Protein AF-A2CCU0-F1 (afdb_monomer_lite)

Structure (mmCIF, N/CA/C/O backbone):
data_AF-A2CCU0-F1
#
_entry.id   AF-A2CCU0-F1
#
loop_
_atom_site.group_PDB
_atom_site.id
_atom_site.type_symbol
_atom_site.label_atom_id
_atom_site.label_alt_id
_atom_site.label_comp_id
_atom_site.label_asym_id
_atom_site.label_entity_id
_atom_site.label_seq_id
_atom_site.pdbx_PDB_ins_code
_atom_site.Cartn_x
_atom_site.C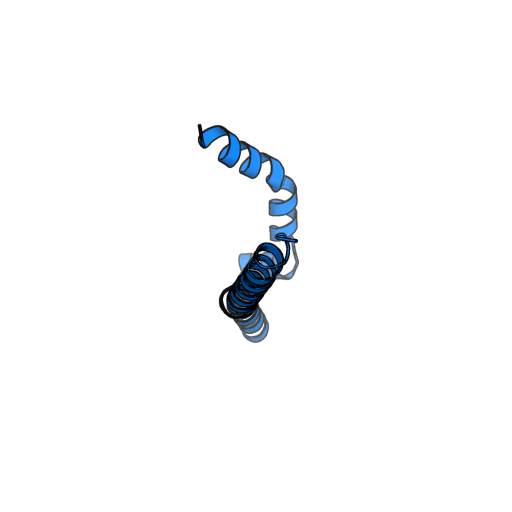artn_y
_atom_site.Cartn_z
_atom_site.occupancy
_atom_site.B_iso_or_equiv
_atom_site.auth_seq_id
_atom_site.auth_comp_id
_atom_site.auth_asym_id
_atom_site.auth_atom_id
_atom_site.pdbx_PDB_model_num
ATOM 1 N N . MET A 1 1 ? -26.361 3.024 12.178 1.00 48.97 1 MET A N 1
ATOM 2 C CA . MET A 1 1 ? -25.271 2.840 13.164 1.00 48.97 1 MET A CA 1
ATOM 3 C C . MET A 1 1 ? -24.020 2.259 12.484 1.00 48.97 1 MET A C 1
ATOM 5 O O . MET A 1 1 ? -23.581 1.175 12.824 1.00 48.97 1 MET A O 1
ATOM 9 N N . ALA A 1 2 ? -23.452 2.968 11.495 1.00 58.84 2 ALA A N 1
ATOM 10 C CA . ALA A 1 2 ? -22.244 2.556 10.752 1.00 58.84 2 ALA A CA 1
ATOM 11 C C . ALA A 1 2 ? -20.965 3.290 11.220 1.00 58.84 2 ALA A C 1
ATOM 13 O O . ALA A 1 2 ? -19.851 2.830 10.987 1.00 58.84 2 ALA A O 1
ATOM 14 N N . VAL A 1 3 ? -21.131 4.404 11.946 1.00 61.03 3 VAL A N 1
ATOM 15 C CA . VAL A 1 3 ? -20.037 5.245 12.470 1.00 61.03 3 VAL A CA 1
ATOM 16 C C . VAL A 1 3 ? -19.151 4.493 13.475 1.00 61.03 3 VAL A C 1
ATOM 18 O O . VAL A 1 3 ? -17.942 4.722 13.515 1.00 61.03 3 VAL A O 1
ATOM 21 N N . ALA A 1 4 ? -19.722 3.555 14.241 1.00 76.38 4 ALA A N 1
ATOM 22 C CA . ALA A 1 4 ? -18.985 2.781 15.241 1.00 76.38 4 ALA A CA 1
ATOM 23 C C . ALA A 1 4 ? -17.995 1.794 14.604 1.00 76.38 4 ALA A C 1
ATOM 25 O O . ALA A 1 4 ? -16.857 1.700 15.053 1.00 76.38 4 ALA A O 1
ATOM 26 N N . LEU A 1 5 ? -18.392 1.109 13.524 1.00 81.62 5 LEU A N 1
ATOM 27 C CA . LEU A 1 5 ? -17.540 0.113 12.873 1.00 81.62 5 LEU A CA 1
ATOM 28 C C . LEU A 1 5 ? -16.394 0.765 12.095 1.00 81.62 5 LEU A C 1
ATOM 30 O O . LEU A 1 5 ? -15.253 0.335 12.224 1.00 81.62 5 LEU A O 1
ATOM 34 N N . ALA A 1 6 ? -16.673 1.827 11.332 1.00 84.12 6 ALA A N 1
ATOM 35 C CA . ALA A 1 6 ? -15.630 2.542 10.596 1.00 84.12 6 ALA A CA 1
ATOM 36 C C . ALA A 1 6 ? -14.560 3.120 11.540 1.00 84.12 6 ALA A C 1
ATOM 38 O O . ALA A 1 6 ? -13.364 2.996 11.277 1.00 84.12 6 ALA A O 1
ATOM 39 N N . SER A 1 7 ? -14.983 3.689 12.674 1.00 85.50 7 SER A N 1
ATOM 40 C CA . SER A 1 7 ? -14.062 4.215 13.690 1.00 85.50 7 SER A CA 1
ATOM 41 C C . SER A 1 7 ? -13.287 3.099 14.395 1.00 85.50 7 SER A C 1
ATOM 43 O O . SER A 1 7 ? -12.081 3.233 14.590 1.00 85.50 7 SER A O 1
ATOM 45 N N . ALA A 1 8 ? -13.945 1.980 14.719 1.00 86.69 8 ALA A N 1
ATOM 46 C CA . ALA A 1 8 ? -13.296 0.820 15.329 1.00 86.69 8 ALA A CA 1
ATOM 47 C C . ALA A 1 8 ? -12.249 0.186 14.403 1.00 86.69 8 ALA A C 1
ATOM 49 O O . ALA A 1 8 ? -11.160 -0.150 14.858 1.00 86.69 8 ALA A O 1
ATOM 50 N N . LEU A 1 9 ? -12.539 0.074 13.102 1.00 8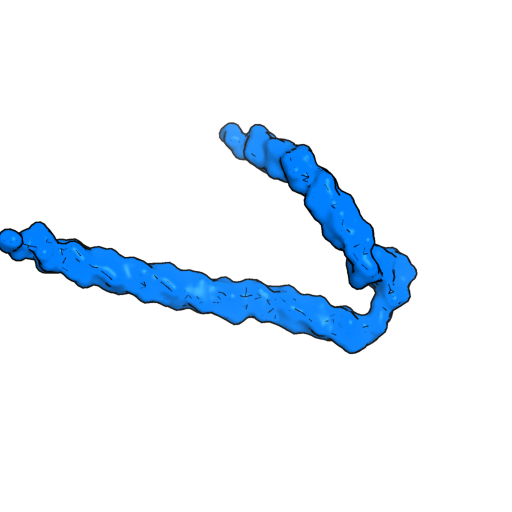9.75 9 LEU A N 1
ATOM 51 C CA . LEU A 1 9 ? -11.574 -0.405 12.114 1.00 89.75 9 LEU A CA 1
ATOM 52 C C . LEU A 1 9 ? -10.401 0.559 11.984 1.00 89.75 9 LEU A C 1
ATOM 54 O O . LEU A 1 9 ? -9.261 0.115 12.026 1.00 89.75 9 LEU A O 1
ATOM 58 N N . ARG A 1 10 ? -10.664 1.869 11.894 1.00 86.38 10 ARG A N 1
ATOM 59 C CA . ARG A 1 10 ? -9.603 2.879 11.823 1.00 86.38 10 ARG A CA 1
ATOM 60 C C . ARG A 1 10 ? -8.653 2.781 13.012 1.00 86.38 10 ARG A C 1
ATOM 62 O O . ARG A 1 10 ? -7.448 2.827 12.804 1.00 86.38 10 ARG A O 1
ATOM 69 N N . GLU A 1 11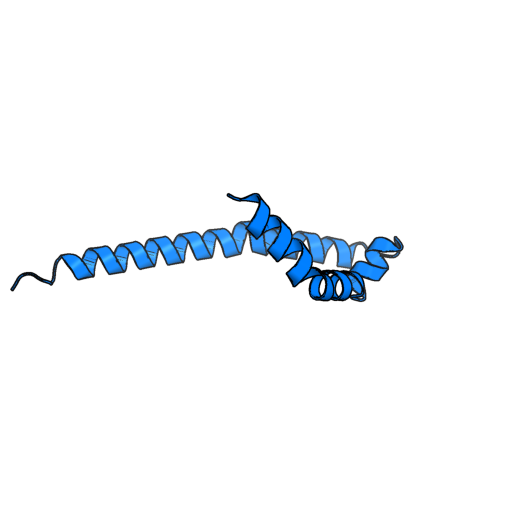 ? -9.181 2.661 14.228 1.00 87.50 11 GLU A N 1
ATOM 70 C CA . GLU A 1 11 ? -8.367 2.560 15.442 1.00 87.50 11 GLU A CA 1
ATOM 71 C C . GLU A 1 11 ? -7.647 1.207 15.537 1.00 87.50 11 GLU A C 1
ATOM 73 O O . GLU A 1 11 ? -6.448 1.161 15.802 1.00 87.50 11 GLU A O 1
ATOM 78 N N . GLY A 1 12 ? -8.353 0.110 15.246 1.00 89.00 12 GLY A N 1
ATOM 79 C CA . GLY A 1 12 ? -7.826 -1.250 15.340 1.00 89.00 12 GLY A CA 1
ATOM 80 C C . GLY A 1 12 ? -6.712 -1.562 14.338 1.00 89.00 12 GLY A C 1
ATOM 81 O O . GLY A 1 12 ? -5.835 -2.367 14.641 1.00 89.00 12 GLY A O 1
ATOM 82 N N . ILE A 1 13 ? -6.695 -0.907 13.170 1.00 92.00 13 ILE A N 1
ATOM 83 C CA . ILE A 1 13 ? -5.663 -1.131 12.145 1.00 92.00 13 ILE A CA 1
ATOM 84 C C . ILE A 1 13 ? -4.492 -0.148 12.216 1.00 92.00 13 ILE A C 1
ATOM 86 O O . ILE A 1 13 ? -3.583 -0.276 11.400 1.00 92.00 13 ILE A O 1
ATOM 90 N N . LYS A 1 14 ? -4.458 0.810 13.157 1.00 90.38 14 LYS A N 1
ATOM 91 C CA . LYS A 1 14 ? -3.385 1.826 13.212 1.00 90.38 14 LYS A CA 1
ATOM 92 C C . LYS A 1 14 ? -1.986 1.215 13.237 1.00 90.38 14 LYS A C 1
ATOM 94 O O . LYS A 1 14 ? -1.134 1.623 12.459 1.00 90.38 14 LYS A O 1
ATOM 99 N N . ALA A 1 15 ? -1.765 0.208 14.082 1.00 86.50 15 ALA A N 1
ATOM 100 C CA . ALA A 1 15 ? -0.464 -0.452 14.189 1.00 86.50 15 ALA A CA 1
ATOM 101 C C . ALA A 1 15 ? -0.064 -1.151 12.879 1.00 86.50 15 ALA A C 1
ATOM 103 O O . ALA A 1 15 ? 1.063 -1.003 12.412 1.00 86.50 15 ALA A O 1
ATOM 104 N N . ALA A 1 16 ? -0.999 -1.872 12.253 1.00 89.75 16 ALA A N 1
ATOM 105 C CA . ALA A 1 16 ? -0.767 -2.531 10.970 1.00 89.75 16 ALA A CA 1
ATOM 106 C C . ALA A 1 16 ? -0.528 -1.522 9.836 1.00 89.75 16 ALA A C 1
ATOM 108 O O . ALA A 1 16 ? 0.334 -1.742 8.992 1.00 89.75 16 ALA A O 1
ATOM 109 N N . HIS A 1 17 ? -1.246 -0.399 9.847 1.00 88.38 17 HIS A N 1
ATOM 110 C CA . HIS A 1 17 ? -1.081 0.687 8.890 1.00 88.38 17 HIS A CA 1
ATOM 111 C C . HIS A 1 17 ? 0.316 1.310 8.990 1.00 88.38 17 HIS A C 1
ATOM 113 O O . HIS A 1 17 ? 1.029 1.359 7.992 1.00 88.38 17 HIS A O 1
ATOM 119 N N . THR A 1 18 ? 0.767 1.657 10.200 1.00 88.56 18 THR A N 1
ATOM 120 C CA . THR A 1 18 ? 2.127 2.170 10.424 1.00 88.56 18 THR A CA 1
ATOM 121 C C . THR A 1 18 ? 3.202 1.150 10.037 1.00 88.56 18 THR A C 1
ATOM 123 O O . THR A 1 18 ? 4.224 1.514 9.460 1.00 88.56 18 THR A O 1
ATOM 126 N N . MET A 1 19 ? 3.000 -0.143 10.310 1.00 87.81 19 MET A N 1
ATOM 127 C CA . MET A 1 19 ? 3.941 -1.178 9.862 1.00 87.81 19 MET A CA 1
ATOM 128 C C . MET A 1 19 ? 3.984 -1.310 8.335 1.00 87.81 19 MET A C 1
ATOM 130 O O . MET A 1 19 ? 5.059 -1.524 7.783 1.00 87.81 19 MET A O 1
ATOM 134 N N . ALA A 1 20 ? 2.848 -1.158 7.650 1.00 89.06 20 ALA A N 1
ATOM 135 C CA . ALA A 1 20 ? 2.782 -1.200 6.192 1.00 89.06 20 ALA A CA 1
ATOM 136 C C . AL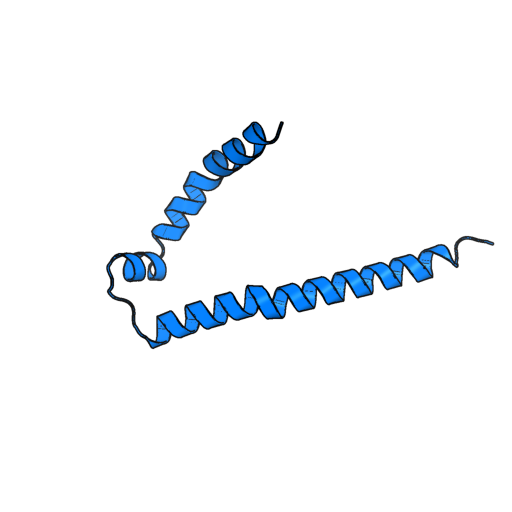A A 1 20 ? 3.536 -0.022 5.546 1.00 89.06 20 ALA A C 1
ATOM 138 O O . ALA A 1 20 ? 4.277 -0.223 4.581 1.00 89.06 20 ALA A O 1
ATOM 139 N N . GLU A 1 21 ? 3.402 1.184 6.103 1.00 87.38 21 GLU A N 1
ATOM 140 C CA . GLU A 1 21 ? 4.104 2.391 5.635 1.00 87.38 21 GLU A CA 1
ATOM 141 C C . GLU A 1 21 ? 5.629 2.287 5.792 1.00 87.38 21 GLU A C 1
ATOM 143 O O . GLU A 1 21 ? 6.387 2.693 4.908 1.00 87.38 21 GLU A O 1
ATOM 148 N N . ASN A 1 22 ? 6.079 1.665 6.883 1.00 87.38 22 ASN A N 1
ATOM 149 C CA . ASN A 1 22 ? 7.498 1.475 7.190 1.00 87.38 22 ASN A CA 1
ATOM 150 C C . ASN A 1 22 ? 8.138 0.270 6.474 1.00 87.38 22 ASN A C 1
ATOM 152 O O . ASN A 1 22 ? 9.280 -0.091 6.763 1.00 87.38 22 ASN A O 1
ATOM 156 N N . THR A 1 23 ? 7.432 -0.383 5.546 1.00 87.06 23 THR A N 1
ATOM 157 C CA . THR A 1 23 ? 8.058 -1.412 4.705 1.00 87.06 23 THR A CA 1
ATOM 158 C C . THR A 1 23 ? 8.998 -0.772 3.685 1.00 87.06 23 THR A C 1
ATOM 160 O O . THR A 1 23 ? 8.700 0.285 3.130 1.00 87.06 23 THR A O 1
ATOM 163 N N . GLY A 1 24 ? 10.129 -1.427 3.398 1.00 84.19 24 GLY A N 1
ATOM 164 C CA . GLY A 1 24 ? 11.198 -0.845 2.573 1.00 84.19 24 GLY A CA 1
ATOM 165 C C . GLY A 1 24 ? 10.726 -0.315 1.215 1.00 84.19 24 GLY A C 1
ATOM 166 O O . GLY A 1 24 ? 11.134 0.763 0.802 1.00 84.19 24 GLY A O 1
ATOM 167 N N . PHE A 1 25 ? 9.795 -1.011 0.557 1.00 86.88 25 PHE A N 1
ATOM 168 C CA . PHE A 1 25 ? 9.217 -0.544 -0.704 1.00 86.88 25 PHE A CA 1
ATOM 169 C C . PHE A 1 25 ? 8.348 0.713 -0.534 1.00 86.88 25 PHE A C 1
ATOM 171 O O . PHE A 1 25 ? 8.500 1.667 -1.295 1.00 86.88 25 PHE A O 1
ATOM 178 N N . VAL A 1 26 ? 7.454 0.741 0.461 1.00 87.38 26 VAL A N 1
ATOM 179 C CA . VAL A 1 26 ? 6.536 1.872 0.683 1.00 87.38 26 VAL A CA 1
ATOM 180 C C . VAL A 1 26 ? 7.296 3.103 1.178 1.00 87.38 26 VAL A C 1
ATOM 182 O O . VAL A 1 26 ? 7.031 4.213 0.725 1.00 87.38 26 VAL A O 1
ATOM 185 N N . SER A 1 27 ? 8.315 2.914 2.014 1.00 86.81 27 SER A N 1
ATOM 186 C CA . SER A 1 27 ? 9.202 3.993 2.446 1.00 86.81 27 SER A CA 1
ATOM 187 C C . SER A 1 27 ? 10.012 4.583 1.281 1.00 86.81 27 SER A C 1
ATOM 189 O O . SER A 1 27 ? 10.103 5.802 1.152 1.00 86.81 27 SER A O 1
ATOM 191 N N . SER A 1 28 ? 10.560 3.759 0.380 1.00 85.25 28 SER A N 1
ATOM 192 C CA . SER A 1 28 ? 11.238 4.249 -0.835 1.00 85.25 28 SER A CA 1
ATOM 193 C C . SER A 1 28 ? 10.283 4.944 -1.808 1.00 85.25 28 SER A C 1
ATOM 195 O O . SER A 1 28 ? 10.669 5.924 -2.446 1.00 85.25 28 SER A O 1
ATOM 197 N N . LEU A 1 29 ? 9.032 4.481 -1.889 1.00 88.25 29 LEU A N 1
ATOM 198 C CA . LEU A 1 29 ? 7.980 5.116 -2.679 1.00 88.25 29 LEU A CA 1
ATOM 199 C C . LEU A 1 29 ? 7.641 6.516 -2.145 1.00 88.25 29 LEU A C 1
ATOM 201 O O . LEU A 1 29 ? 7.597 7.463 -2.926 1.00 88.25 29 LEU A O 1
ATOM 205 N N . LEU A 1 30 ? 7.454 6.663 -0.829 1.00 88.38 30 LEU A N 1
ATOM 206 C CA . LEU A 1 30 ? 7.160 7.948 -0.178 1.00 88.38 30 LEU A CA 1
ATOM 207 C C . LEU A 1 30 ? 8.311 8.955 -0.319 1.00 88.38 30 LEU A C 1
ATOM 209 O O . LEU A 1 30 ? 8.070 10.144 -0.502 1.00 88.38 30 LEU A O 1
ATOM 213 N N . ASN A 1 31 ? 9.556 8.475 -0.292 1.00 89.06 31 ASN A N 1
ATOM 214 C CA . ASN A 1 31 ? 10.751 9.299 -0.489 1.00 89.06 31 ASN A CA 1
ATOM 215 C C . ASN A 1 31 ? 11.046 9.624 -1.969 1.00 89.06 31 ASN A C 1
ATOM 217 O O . ASN A 1 31 ? 12.007 10.334 -2.254 1.00 89.06 31 ASN A O 1
ATOM 221 N N . GLY A 1 32 ? 10.258 9.103 -2.918 1.00 87.25 32 GLY A N 1
ATOM 222 C CA . GLY A 1 32 ? 10.431 9.359 -4.353 1.00 87.25 32 GLY A CA 1
ATOM 223 C C . GLY A 1 32 ? 11.614 8.632 -5.005 1.00 87.25 32 GLY A C 1
ATOM 224 O O . GLY A 1 32 ? 11.987 8.964 -6.126 1.00 87.25 32 GLY A O 1
ATOM 225 N N . VAL A 1 33 ? 12.196 7.630 -4.336 1.00 89.69 33 VAL A N 1
ATOM 226 C C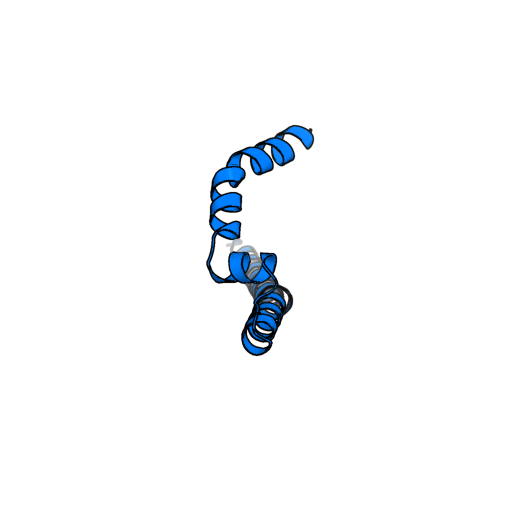A . VAL A 1 33 ? 13.369 6.864 -4.805 1.00 89.69 33 VAL A CA 1
ATOM 227 C C . VAL A 1 33 ? 12.943 5.452 -5.223 1.00 89.69 33 VAL A C 1
ATOM 229 O O . VAL A 1 33 ? 13.467 4.450 -4.739 1.00 89.69 33 VAL A O 1
ATOM 232 N N . VAL A 1 34 ? 11.930 5.356 -6.086 1.00 89.50 34 VAL A N 1
ATOM 233 C CA . VAL A 1 34 ? 11.408 4.071 -6.575 1.00 89.50 34 VAL A CA 1
ATOM 234 C C . VAL A 1 34 ? 11.879 3.797 -8.002 1.00 89.50 34 VAL A C 1
ATOM 236 O O . VAL A 1 34 ? 11.816 4.666 -8.868 1.00 89.50 34 VAL A O 1
ATOM 239 N N . ASP A 1 35 ? 12.335 2.571 -8.258 1.00 90.69 35 ASP A N 1
ATOM 240 C CA . ASP A 1 35 ? 12.699 2.127 -9.605 1.00 90.69 35 ASP A CA 1
ATOM 241 C C . ASP A 1 35 ? 11.451 1.794 -10.446 1.00 90.69 35 ASP A C 1
ATOM 243 O O . ASP A 1 35 ? 10.454 1.261 -9.945 1.00 90.69 35 ASP A O 1
ATOM 247 N N . PHE A 1 36 ? 11.526 2.049 -11.754 1.00 87.50 36 PHE A N 1
ATOM 248 C CA . PHE A 1 36 ? 10.450 1.789 -12.710 1.00 87.50 36 PHE A CA 1
ATOM 249 C C . PHE A 1 36 ? 10.048 0.308 -12.737 1.00 87.50 36 PHE A C 1
ATOM 251 O O . PHE A 1 36 ? 8.859 -0.014 -12.807 1.00 87.50 36 PHE A O 1
ATOM 258 N N . SER A 1 37 ? 11.019 -0.606 -12.624 1.00 86.75 37 SER A N 1
ATOM 259 C CA . SER A 1 37 ? 10.745 -2.049 -12.575 1.00 86.75 37 SER A CA 1
ATOM 260 C C . SER A 1 37 ? 9.901 -2.429 -11.349 1.00 86.75 37 SER A C 1
ATOM 262 O O . SER A 1 37 ? 8.933 -3.185 -11.453 1.00 86.75 37 SER A O 1
ATOM 264 N N . SER A 1 38 ? 10.211 -1.830 -10.198 1.00 85.38 38 SER A N 1
ATOM 265 C CA . SER A 1 38 ? 9.545 -2.090 -8.923 1.00 85.38 38 SER A CA 1
ATOM 266 C C . SER A 1 38 ? 8.143 -1.483 -8.892 1.00 85.38 38 SER A C 1
ATOM 268 O O . SER A 1 38 ? 7.197 -2.122 -8.430 1.00 85.38 38 SER A O 1
ATOM 270 N N . TYR A 1 39 ? 7.973 -0.293 -9.471 1.00 88.44 39 TYR A N 1
ATOM 271 C CA . TYR A 1 39 ? 6.659 0.321 -9.646 1.00 88.44 39 TYR A CA 1
ATOM 272 C C . TYR A 1 39 ? 5.755 -0.495 -10.586 1.00 88.44 39 TYR A C 1
ATOM 274 O O . TYR A 1 39 ? 4.588 -0.739 -10.281 1.00 88.44 39 TYR A O 1
ATOM 282 N N . ARG A 1 40 ? 6.292 -1.009 -11.701 1.00 89.88 40 ARG A N 1
ATOM 283 C CA . ARG A 1 40 ? 5.542 -1.893 -12.609 1.00 89.88 40 ARG A CA 1
ATOM 284 C C . ARG A 1 40 ? 5.098 -3.184 -11.918 1.00 89.88 40 ARG A C 1
ATOM 286 O O . ARG A 1 40 ? 3.978 -3.650 -12.150 1.00 89.88 40 ARG A O 1
ATOM 293 N N . ASN A 1 41 ? 5.944 -3.745 -11.056 1.00 88.31 41 ASN A N 1
ATOM 294 C CA . ASN A 1 41 ? 5.594 -4.914 -10.253 1.00 88.31 41 ASN A CA 1
ATOM 295 C C . ASN A 1 41 ? 4.444 -4.608 -9.282 1.00 88.31 41 ASN A C 1
ATOM 297 O O . ASN A 1 41 ? 3.521 -5.416 -9.188 1.00 88.31 41 ASN A O 1
ATOM 301 N N . LEU A 1 42 ? 4.434 -3.429 -8.645 1.00 90.56 42 LEU A N 1
ATOM 302 C CA . LEU A 1 42 ? 3.309 -2.977 -7.816 1.00 90.56 42 LEU A CA 1
ATOM 303 C C . LEU A 1 42 ? 2.002 -2.911 -8.622 1.00 90.56 42 LEU A C 1
ATOM 305 O O . LEU A 1 42 ? 1.001 -3.491 -8.209 1.00 90.56 42 LEU A O 1
ATOM 309 N N . VAL A 1 43 ? 2.008 -2.256 -9.788 1.00 88.88 43 VAL A N 1
ATOM 310 C CA . VAL A 1 43 ? 0.811 -2.131 -10.645 1.00 88.88 43 VAL A CA 1
ATOM 311 C C . VAL A 1 43 ? 0.304 -3.502 -11.096 1.00 88.88 43 VAL A C 1
ATOM 313 O O . VAL A 1 43 ? -0.899 -3.759 -11.083 1.00 88.88 43 VAL A O 1
ATOM 316 N N . THR A 1 44 ? 1.215 -4.412 -11.442 1.00 89.31 44 THR A N 1
ATOM 317 C CA . THR A 1 44 ? 0.867 -5.782 -11.844 1.00 89.31 44 THR A CA 1
ATOM 318 C C . THR A 1 44 ? 0.269 -6.572 -10.679 1.00 89.31 44 THR A C 1
ATOM 320 O O . THR A 1 44 ? -0.731 -7.265 -10.857 1.00 89.31 44 THR A O 1
ATOM 323 N N . ALA A 1 45 ? 0.838 -6.444 -9.476 1.00 87.12 45 ALA A N 1
ATOM 324 C CA . ALA A 1 45 ? 0.321 -7.087 -8.271 1.00 87.12 45 ALA A CA 1
ATOM 325 C C . ALA A 1 45 ? -1.086 -6.577 -7.916 1.00 87.12 45 ALA A C 1
ATOM 327 O O . ALA A 1 45 ? -1.981 -7.381 -7.662 1.00 87.12 45 ALA A O 1
ATOM 328 N N . ILE A 1 46 ? -1.306 -5.259 -7.981 1.00 87.12 46 ILE A N 1
ATOM 329 C CA . ILE A 1 46 ? -2.622 -4.639 -7.768 1.00 87.12 46 ILE A CA 1
ATOM 330 C C . ILE A 1 46 ? -3.625 -5.126 -8.822 1.00 87.12 46 ILE A C 1
ATOM 332 O O . ILE A 1 46 ? -4.730 -5.549 -8.479 1.00 87.12 46 ILE A O 1
ATOM 336 N N . GLY A 1 47 ? -3.232 -5.130 -10.099 1.00 85.81 47 GLY A N 1
ATOM 337 C CA . GLY A 1 47 ? -4.062 -5.630 -11.194 1.00 85.81 47 GLY A CA 1
ATOM 338 C C . GLY A 1 47 ? -4.451 -7.098 -11.015 1.00 85.81 47 GLY A C 1
ATOM 339 O O . GLY A 1 47 ? -5.607 -7.455 -11.222 1.00 85.81 47 GLY A O 1
ATOM 340 N N . LYS A 1 48 ? -3.525 -7.948 -10.559 1.00 84.19 48 LYS A N 1
ATOM 341 C CA . LYS A 1 48 ? -3.806 -9.361 -10.275 1.00 84.19 48 LYS A CA 1
ATOM 342 C C . LYS A 1 48 ? -4.863 -9.524 -9.180 1.00 84.19 48 LYS A C 1
ATOM 344 O O . LYS A 1 48 ? -5.819 -10.267 -9.383 1.00 84.19 48 LYS A O 1
ATOM 349 N N . VAL A 1 49 ? -4.733 -8.803 -8.068 1.00 80.44 49 VAL A N 1
ATOM 350 C CA . VAL A 1 49 ? -5.698 -8.882 -6.959 1.00 80.44 49 VAL A CA 1
ATOM 351 C C . VAL A 1 49 ? -7.088 -8.417 -7.406 1.00 80.44 49 VAL A C 1
ATOM 353 O O . VAL A 1 49 ? -8.086 -9.089 -7.148 1.00 80.44 49 VAL A O 1
ATOM 356 N N . LEU A 1 50 ? -7.159 -7.291 -8.119 1.00 79.25 50 LEU A N 1
ATOM 357 C CA . LEU A 1 50 ? -8.430 -6.708 -8.558 1.00 79.25 50 LEU A CA 1
ATOM 358 C C . LEU A 1 50 ? -9.120 -7.517 -9.658 1.00 79.25 50 LEU A C 1
ATOM 360 O O . LEU A 1 50 ? -10.334 -7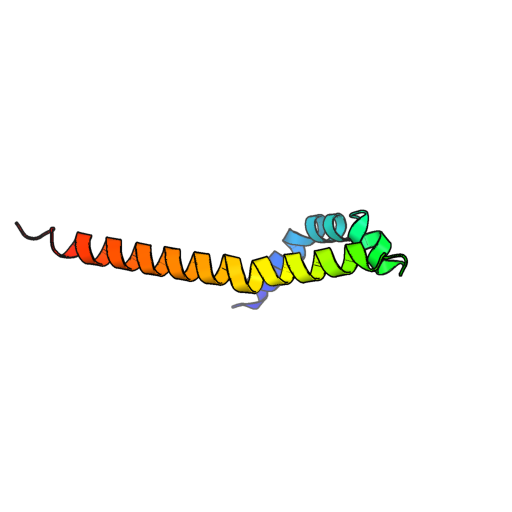.676 -9.612 1.00 79.25 50 LEU A O 1
ATOM 364 N N . PHE A 1 51 ? -8.377 -8.012 -10.649 1.00 74.19 51 PHE A N 1
ATOM 365 C CA . PHE A 1 51 ? -8.972 -8.651 -11.824 1.00 74.19 51 PHE A CA 1
ATOM 366 C C . PHE A 1 51 ? -8.945 -10.176 -11.759 1.00 74.19 51 PHE A C 1
ATOM 368 O O . PHE A 1 51 ? -9.941 -10.810 -12.095 1.00 74.19 51 PHE A O 1
ATOM 375 N N . VAL A 1 52 ? -7.838 -10.786 -11.334 1.00 68.00 52 VAL A N 1
ATOM 376 C CA . VAL A 1 52 ? -7.661 -12.247 -11.396 1.00 68.00 52 VAL A CA 1
ATOM 377 C C . VAL A 1 52 ? -8.247 -12.917 -10.160 1.00 68.00 52 VAL A C 1
ATOM 379 O O . VAL A 1 52 ? -9.054 -13.835 -10.293 1.00 68.00 52 VAL A O 1
ATOM 382 N N . ASP A 1 53 ? -7.901 -12.442 -8.964 1.00 69.62 53 ASP A N 1
ATOM 383 C CA . ASP A 1 53 ? -8.396 -13.057 -7.728 1.00 69.62 53 ASP A CA 1
ATOM 384 C C . ASP A 1 53 ? -9.876 -12.744 -7.481 1.00 69.62 53 ASP A C 1
ATOM 386 O O . ASP A 1 53 ? -10.615 -13.634 -7.066 1.00 69.62 53 ASP A O 1
ATOM 390 N N . CYS A 1 54 ? -10.355 -11.547 -7.834 1.00 57.34 54 CYS A N 1
ATOM 391 C CA . CYS A 1 54 ? -11.789 -11.240 -7.805 1.00 57.34 54 CYS A CA 1
ATOM 392 C C . CYS A 1 54 ? -12.590 -12.128 -8.776 1.00 57.34 54 CYS A C 1
ATOM 394 O O . CYS A 1 54 ? -13.626 -12.676 -8.402 1.00 57.34 54 CYS A O 1
ATOM 396 N N . SER A 1 55 ? -12.082 -12.355 -9.996 1.00 60.81 55 SER A N 1
ATOM 397 C CA . SER A 1 55 ? -12.725 -13.266 -10.957 1.00 60.81 55 SER A CA 1
ATOM 398 C C . SER A 1 55 ? -12.694 -14.723 -10.484 1.00 60.81 55 SER A C 1
ATOM 400 O O . SER A 1 55 ? -13.663 -15.454 -10.680 1.00 60.81 55 SER A O 1
ATOM 402 N N . ARG A 1 56 ? -11.614 -15.156 -9.818 1.00 60.88 56 ARG A N 1
ATOM 403 C CA . ARG A 1 56 ? -11.510 -16.504 -9.241 1.00 60.88 56 ARG A CA 1
ATOM 404 C C . ARG A 1 56 ? -12.441 -16.689 -8.042 1.00 60.88 56 ARG A C 1
ATOM 406 O O . ARG A 1 56 ? -13.118 -17.707 -7.977 1.00 60.88 56 ARG A O 1
ATOM 413 N N . ALA A 1 57 ? -12.552 -15.695 -7.163 1.00 58.81 57 ALA A N 1
ATOM 414 C CA . ALA A 1 57 ? -13.507 -15.697 -6.055 1.00 58.81 57 ALA A CA 1
ATOM 415 C C . ALA A 1 57 ? -14.964 -15.687 -6.550 1.00 58.81 57 ALA A C 1
ATOM 417 O O . ALA A 1 57 ? -15.803 -16.410 -6.015 1.00 58.81 57 ALA A O 1
ATOM 418 N N . ALA A 1 58 ? -15.269 -14.931 -7.612 1.00 59.41 58 ALA A N 1
ATOM 419 C CA . ALA A 1 58 ? -16.576 -14.976 -8.264 1.00 59.41 58 ALA A CA 1
ATOM 420 C C . ALA A 1 58 ? -16.877 -16.371 -8.842 1.00 59.41 58 ALA A C 1
ATOM 422 O O . ALA A 1 58 ? -17.998 -16.862 -8.704 1.00 59.41 58 ALA A O 1
ATOM 423 N N . ASN A 1 59 ? -15.876 -17.039 -9.425 1.00 59.72 59 ASN A N 1
ATOM 424 C CA . ASN A 1 59 ? -16.026 -18.391 -9.960 1.00 59.72 59 ASN A CA 1
ATOM 425 C C . ASN A 1 59 ? -16.168 -19.458 -8.852 1.00 59.72 59 ASN A C 1
ATOM 427 O O . ASN A 1 59 ? -16.987 -20.363 -8.975 1.00 59.72 59 ASN A O 1
ATOM 431 N N . GLU A 1 60 ? -15.444 -19.340 -7.735 1.00 59.16 60 GLU A N 1
ATOM 432 C CA . GLU A 1 60 ? -15.568 -20.245 -6.578 1.00 59.16 60 GLU A CA 1
ATOM 433 C C . GLU A 1 60 ? -16.906 -20.072 -5.836 1.00 59.16 60 GLU A C 1
ATOM 435 O O . GLU A 1 60 ? -17.501 -21.059 -5.393 1.00 59.16 60 GLU A O 1
ATOM 440 N N . LEU A 1 61 ? -17.439 -18.847 -5.750 1.00 57.19 61 LEU A N 1
ATOM 441 C CA . LEU A 1 61 ? -18.788 -18.593 -5.230 1.00 57.19 61 LEU A CA 1
ATOM 442 C C . LEU A 1 61 ? -19.874 -19.100 -6.185 1.00 57.19 61 LEU A C 1
ATOM 444 O O . LEU A 1 61 ? -20.866 -19.661 -5.722 1.00 57.19 61 LEU A O 1
ATOM 448 N N . ALA A 1 62 ? -19.688 -18.963 -7.501 1.00 57.28 62 ALA A N 1
ATOM 449 C CA . ALA A 1 62 ? -20.585 -19.556 -8.492 1.00 57.28 62 ALA A CA 1
ATOM 450 C C . ALA A 1 62 ? -20.580 -21.093 -8.402 1.00 57.28 62 ALA A C 1
ATOM 452 O O . ALA A 1 62 ? -21.649 -21.702 -8.349 1.00 57.28 62 ALA A O 1
ATOM 453 N N . ALA A 1 63 ? -19.403 -21.711 -8.267 1.00 54.38 63 ALA A N 1
ATOM 454 C CA . ALA A 1 63 ? -19.262 -23.151 -8.064 1.00 54.38 63 ALA A CA 1
ATOM 455 C C . ALA A 1 63 ? -19.887 -23.612 -6.733 1.00 54.38 63 ALA A C 1
ATOM 457 O O . ALA A 1 63 ? -20.614 -24.604 -6.701 1.00 54.38 63 ALA A O 1
ATOM 458 N N . SER A 1 64 ? -19.708 -22.858 -5.643 1.00 51.00 64 SER A N 1
ATOM 459 C CA . SER A 1 64 ? -20.331 -23.157 -4.341 1.00 51.00 64 SER A CA 1
ATOM 460 C C . SER A 1 64 ? -21.862 -23.034 -4.378 1.00 51.00 64 SER A C 1
ATOM 462 O O . SER A 1 64 ? -22.567 -23.789 -3.706 1.00 51.00 64 SER A O 1
ATOM 464 N N . ARG A 1 65 ? -22.400 -22.123 -5.202 1.00 42.88 65 ARG A N 1
ATOM 465 C CA . ARG A 1 65 ? -23.845 -21.975 -5.439 1.00 42.88 65 ARG A CA 1
ATOM 466 C C . ARG A 1 65 ? -24.420 -23.112 -6.296 1.00 42.88 65 ARG A C 1
ATOM 468 O O . ARG A 1 65 ? -25.597 -23.424 -6.140 1.00 42.88 65 ARG A O 1
ATOM 475 N N . MET A 1 66 ? -23.607 -23.754 -7.143 1.00 45.06 66 MET A N 1
ATOM 476 C CA . MET A 1 66 ? -23.982 -24.980 -7.870 1.00 45.06 66 MET A CA 1
ATOM 477 C C . MET A 1 66 ? -23.998 -26.208 -6.944 1.00 45.06 66 MET A C 1
ATOM 479 O O . MET A 1 66 ? -24.950 -26.980 -6.990 1.00 45.06 66 MET A O 1
ATOM 483 N N . TRP A 1 67 ? -23.039 -26.335 -6.019 1.00 43.50 67 TRP A N 1
ATOM 484 C CA . TRP A 1 67 ? -23.044 -27.406 -5.006 1.00 43.50 67 TRP A CA 1
ATOM 485 C C . TRP A 1 67 ? -24.259 -27.342 -4.064 1.00 43.50 67 TRP A C 1
ATOM 487 O O . TRP A 1 67 ? -24.842 -28.371 -3.723 1.00 43.50 67 TRP A O 1
ATOM 497 N N . TRP A 1 68 ? -24.696 -26.139 -3.676 1.00 41.22 68 TRP A N 1
ATOM 498 C CA . TRP A 1 68 ? -25.926 -25.964 -2.891 1.00 41.22 68 TRP A CA 1
ATOM 499 C C . TRP A 1 68 ? -27.210 -26.260 -3.682 1.00 41.22 68 TRP A C 1
ATOM 501 O O . TRP A 1 68 ? -28.212 -26.646 -3.079 1.00 41.22 68 TRP A O 1
ATOM 511 N N . ALA A 1 69 ? -27.195 -26.110 -5.011 1.00 46.41 69 ALA A N 1
ATOM 512 C CA . ALA A 1 69 ? -28.342 -26.430 -5.859 1.00 46.41 69 ALA A CA 1
ATOM 513 C C . ALA A 1 69 ? -28.545 -27.950 -6.010 1.00 46.41 69 ALA A C 1
ATOM 515 O O . ALA A 1 69 ? -29.684 -28.412 -5.997 1.00 46.41 69 ALA A O 1
ATOM 516 N N . GLU A 1 70 ? -27.468 -28.740 -6.063 1.00 46.56 70 GLU A N 1
ATOM 517 C CA . GLU A 1 70 ? -27.571 -30.207 -6.130 1.00 46.56 70 GLU A CA 1
ATOM 518 C C . GLU A 1 70 ? -27.861 -30.857 -4.764 1.00 46.56 70 GLU A C 1
ATOM 520 O O . GLU A 1 70 ? -28.550 -31.875 -4.692 1.00 46.56 70 GLU A O 1
ATOM 525 N N . GLY A 1 71 ? -27.432 -30.237 -3.657 1.00 48.53 71 GLY A N 1
ATOM 526 C CA . GLY A 1 71 ? -27.699 -30.729 -2.297 1.00 48.53 71 GLY A CA 1
ATOM 527 C C . GLY A 1 71 ? -29.150 -30.574 -1.810 1.00 48.53 71 GLY A C 1
ATOM 528 O O . GLY A 1 71 ? -29.555 -31.267 -0.876 1.00 48.53 71 GLY A O 1
ATOM 529 N N . LEU A 1 72 ? -29.947 -29.696 -2.433 1.00 46.31 72 LEU A N 1
ATOM 530 C CA . LEU A 1 72 ? -31.370 -29.504 -2.107 1.00 46.31 72 LEU A CA 1
ATOM 531 C C . LEU A 1 72 ? -32.302 -30.451 -2.881 1.00 46.31 72 LEU A C 1
ATOM 533 O O . LEU A 1 72 ? -33.376 -30.770 -2.376 1.00 46.31 72 LEU A O 1
ATOM 537 N N . CYS A 1 73 ? -31.890 -30.958 -4.049 1.00 47.91 73 CYS A N 1
ATOM 538 C CA . CYS A 1 73 ? -32.670 -31.950 -4.804 1.00 47.91 73 CYS A CA 1
ATOM 539 C C . CYS A 1 73 ? -32.619 -33.360 -4.195 1.00 47.91 73 CYS A C 1
ATOM 541 O O . CYS A 1 73 ? -33.493 -34.168 -4.485 1.00 47.91 73 CYS A O 1
ATOM 543 N N . ASN A 1 74 ? -31.636 -33.663 -3.338 1.00 48.22 74 ASN A N 1
ATOM 544 C CA . ASN A 1 74 ? -31.440 -35.012 -2.791 1.00 48.22 74 ASN A CA 1
ATOM 545 C C . ASN A 1 74 ? -31.874 -35.165 -1.318 1.00 48.22 74 ASN A C 1
ATOM 547 O O . ASN A 1 74 ? -31.469 -36.107 -0.642 1.00 48.22 74 ASN A O 1
ATOM 551 N N . ARG A 1 75 ? -32.692 -34.234 -0.799 1.00 43.34 75 ARG A N 1
ATOM 552 C CA . ARG A 1 75 ? -33.339 -34.338 0.526 1.00 43.34 75 ARG A CA 1
ATOM 553 C C . ARG A 1 75 ? -34.866 -34.438 0.408 1.00 43.34 75 ARG A C 1
ATOM 555 O O . ARG A 1 75 ? -35.603 -33.811 1.163 1.00 43.34 75 ARG A O 1
ATOM 562 N N . GLN A 1 76 ? -35.330 -35.240 -0.544 1.00 45.31 76 GLN A N 1
ATOM 563 C CA . GLN A 1 76 ? -36.640 -35.883 -0.495 1.00 45.31 76 GLN A CA 1
ATOM 564 C C . GLN A 1 76 ? -36.474 -37.335 -0.942 1.00 45.31 76 GLN A C 1
ATOM 566 O O . GLN A 1 76 ? -36.488 -37.604 -2.137 1.00 45.31 76 GLN A O 1
ATOM 571 N N . ILE A 1 77 ? -36.237 -38.216 0.032 1.00 41.19 77 ILE A N 1
ATOM 572 C CA . ILE A 1 77 ? -36.763 -39.580 0.241 1.00 41.19 77 ILE A CA 1
ATOM 573 C C . ILE A 1 77 ? -36.157 -40.068 1.560 1.00 41.19 77 ILE A C 1
ATOM 575 O O . ILE A 1 77 ? -34.929 -39.905 1.743 1.00 41.19 77 ILE A O 1
#

Foldseek 3Di:
DCVVVVVCCVVVCPVVVVVVCPPPQNVCVVVVNDDPVRVVVVVVVVCCVVPVVVVVVVVVVVVVVVVVVVVVVPPDD

Sequence (77 aa):
MAVALASALREGIKAAHTMAENTGFVSSLLNGVVDFSSYRNLVTAIGKVLFVDCSRAANELAASRMWWAEGLCNRQI

Organism: Prochlorococcus marinus (strain MIT 9303) (NCBI:txid59922)

Radius of gyration: 20.93 Å; chains: 1; bounding box: 50×49×28 Å

pLDDT: mean 73.98, std 17.45, range [41.19, 92.0]

InterPro domains:
  IPR016053 Haem oxygenase-like [PF01126] (4-46)
  IPR016084 Haem oxygenase-like, multi-helical [G3DSA:1.20.910.10] (3-64)
  IPR016084 Haem oxygenase-like, multi-helical [SSF48613] (5-46)

Secondary structure (DSSP, 8-state):
--HHHHHHHHHHTHHHHHHHHTSHHHHHHHTT---HHHHHHHHHHHHIIIIIIHHHHHHHHHHHHHHHHHHHHT---